Protein AF-A0A0S6W4R6-F1 (afdb_monomer)

Foldseek 3Di:
DPPPVVPPPPLVVVLVVLVVVLVVCVVVVNPCNVVSVVVNVVSVVVVVVVVVVD

Secondary structure (DSSP, 8-state):
-TTSTTSSS-HHHHHHHHHHHHHHHHHHT-TTHHHHHHHHHHHHHHHHHHHHT-

Structure (mmCIF, N/CA/C/O backbone):
data_AF-A0A0S6W4R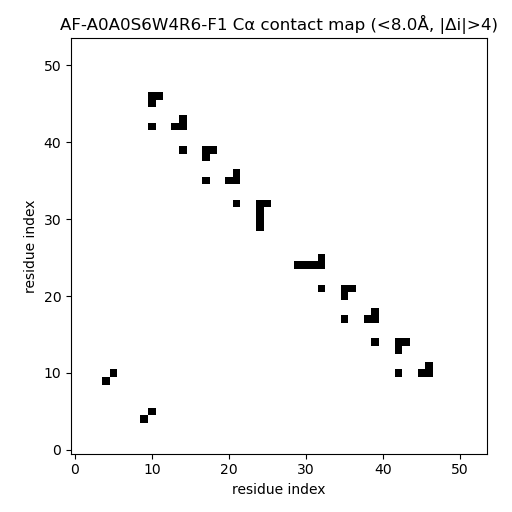6-F1
#
_entry.id   AF-A0A0S6W4R6-F1
#
loop_
_atom_site.group_PDB
_atom_site.id
_atom_site.type_symbol
_atom_site.label_atom_id
_atom_site.label_alt_id
_atom_site.label_comp_id
_atom_site.label_asym_id
_atom_site.label_entity_id
_atom_site.label_seq_id
_atom_site.pdbx_PDB_ins_code
_atom_site.Cartn_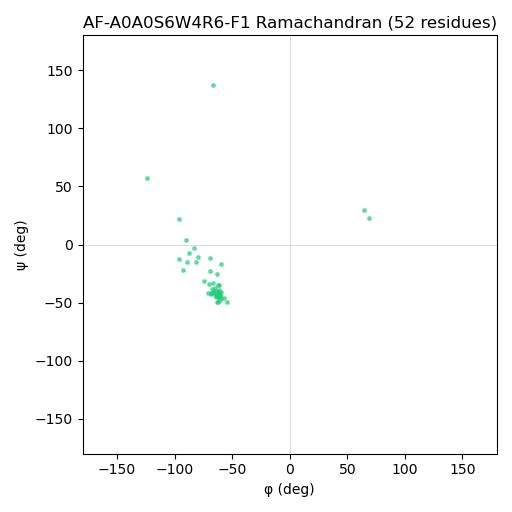x
_atom_site.Cartn_y
_atom_site.Cartn_z
_atom_site.occupancy
_atom_site.B_iso_or_equiv
_atom_site.auth_seq_id
_atom_site.auth_comp_id
_atom_site.auth_asym_id
_atom_site.auth_atom_id
_atom_site.pdbx_PDB_model_num
ATOM 1 N N . MET A 1 1 ? -4.918 16.184 -2.481 1.00 47.38 1 MET A N 1
ATOM 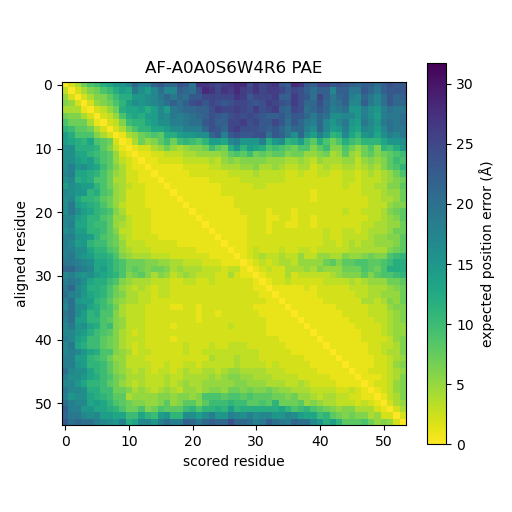2 C CA . MET A 1 1 ? -5.951 15.138 -2.666 1.00 47.38 1 MET A CA 1
ATOM 3 C C . MET A 1 1 ? -5.687 13.840 -1.886 1.00 47.38 1 MET A C 1
ATOM 5 O O . MET A 1 1 ? -6.648 13.169 -1.554 1.00 47.38 1 MET A O 1
ATOM 9 N N . ALA A 1 2 ? -4.448 13.493 -1.501 1.00 50.75 2 ALA A N 1
ATOM 10 C CA . ALA A 1 2 ? -4.162 12.233 -0.786 1.00 50.75 2 ALA A CA 1
ATOM 11 C C . ALA A 1 2 ? -4.473 12.219 0.733 1.00 50.75 2 ALA A C 1
ATOM 13 O O . ALA A 1 2 ? -4.459 11.159 1.347 1.00 50.75 2 ALA A O 1
ATOM 14 N N . LYS A 1 3 ? -4.760 13.370 1.361 1.00 51.12 3 LYS A N 1
ATOM 15 C CA . LYS A 1 3 ? -4.856 13.479 2.832 1.00 51.12 3 LYS A CA 1
ATOM 16 C C . LYS A 1 3 ? -6.254 13.199 3.416 1.00 51.12 3 LYS A C 1
ATOM 18 O O . LYS A 1 3 ? -6.358 12.976 4.613 1.00 51.12 3 LYS A O 1
ATOM 23 N N . ILE A 1 4 ? -7.312 13.187 2.594 1.00 46.53 4 ILE A N 1
ATOM 24 C CA . ILE A 1 4 ? -8.715 13.111 3.068 1.00 46.53 4 ILE A CA 1
ATOM 25 C C . ILE A 1 4 ? -9.255 11.669 3.137 1.00 46.53 4 ILE A C 1
ATOM 27 O O . ILE A 1 4 ? -10.120 11.382 3.956 1.00 46.53 4 ILE A O 1
ATOM 31 N N . ARG A 1 5 ? -8.672 10.708 2.403 1.00 53.44 5 ARG A N 1
ATOM 32 C CA . ARG A 1 5 ? -9.118 9.297 2.451 1.00 53.44 5 ARG A CA 1
ATOM 33 C C . ARG A 1 5 ? -8.818 8.572 3.773 1.00 53.44 5 ARG A C 1
ATOM 35 O O . ARG A 1 5 ? -9.363 7.502 4.006 1.00 53.44 5 ARG A O 1
ATOM 42 N N . GLN A 1 6 ? -7.997 9.160 4.647 1.00 50.81 6 GLN A N 1
ATOM 43 C CA . GLN A 1 6 ? -7.744 8.648 6.002 1.00 50.81 6 GLN A CA 1
ATOM 44 C C . GLN A 1 6 ? -8.968 8.786 6.928 1.00 50.81 6 GLN A C 1
ATOM 46 O O . GLN A 1 6 ? -9.068 8.056 7.907 1.00 50.81 6 GLN A O 1
ATOM 51 N N . GLN A 1 7 ? -9.901 9.704 6.642 1.00 48.75 7 GLN A N 1
ATOM 52 C CA . GLN A 1 7 ? -11.027 10.000 7.541 1.00 48.75 7 GLN A CA 1
ATOM 53 C C . GLN A 1 7 ? -12.328 9.260 7.191 1.00 48.75 7 GLN A C 1
ATOM 55 O O . GLN A 1 7 ? -13.228 9.214 8.021 1.00 48.75 7 GLN A O 1
ATOM 60 N N . GLU A 1 8 ? -12.428 8.630 6.017 1.00 56.00 8 GLU A N 1
ATOM 61 C CA . GLU A 1 8 ? -13.671 7.989 5.543 1.00 56.00 8 GLU A CA 1
ATOM 62 C C . GLU A 1 8 ? -13.755 6.474 5.818 1.00 56.00 8 GLU A C 1
ATOM 64 O O . GLU A 1 8 ? -14.521 5.758 5.181 1.00 56.00 8 GLU A O 1
ATOM 69 N N . GLY A 1 9 ? -12.997 5.953 6.788 1.00 55.78 9 GLY A N 1
ATOM 70 C CA . GLY A 1 9 ? -13.284 4.626 7.354 1.00 55.78 9 GLY A CA 1
ATOM 71 C C . GLY A 1 9 ? -13.052 3.427 6.425 1.00 55.78 9 GLY A C 1
ATOM 72 O O . GLY A 1 9 ? -13.618 2.363 6.661 1.00 55.78 9 GLY A O 1
ATOM 73 N N . ARG A 1 10 ? -12.206 3.545 5.391 1.00 66.88 10 ARG A N 1
ATOM 74 C CA . ARG A 1 10 ? -11.827 2.397 4.538 1.00 66.88 10 ARG A CA 1
ATOM 75 C C . ARG A 1 10 ? -10.312 2.174 4.479 1.00 66.88 10 ARG A C 1
ATOM 77 O O . ARG A 1 10 ? -9.734 2.166 3.392 1.00 66.88 10 ARG A O 1
ATOM 84 N N . PRO A 1 11 ? -9.641 1.967 5.628 1.00 66.31 11 PRO A N 1
ATOM 85 C CA . PRO A 1 11 ? -8.214 1.658 5.629 1.00 66.31 11 PRO A CA 1
ATOM 86 C C . PRO A 1 11 ? -7.910 0.325 4.917 1.00 66.31 11 PRO A C 1
ATOM 88 O O . PRO A 1 11 ? -6.833 0.175 4.350 1.00 66.31 1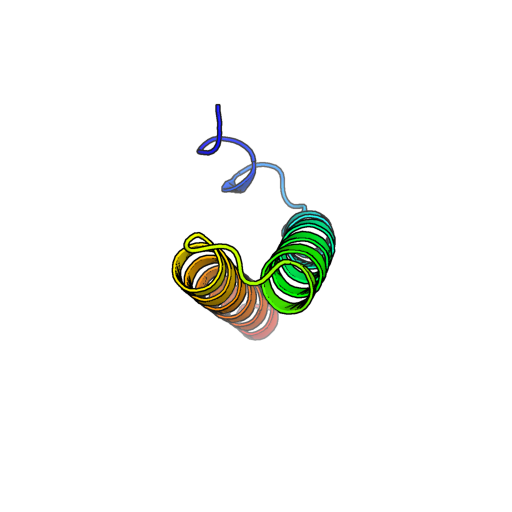1 PRO A O 1
ATOM 91 N N . ALA A 1 12 ? -8.874 -0.604 4.857 1.00 71.50 12 ALA A N 1
ATOM 92 C CA . ALA A 1 12 ? -8.753 -1.859 4.110 1.00 71.50 12 ALA A CA 1
ATOM 93 C C . ALA A 1 12 ? -8.623 -1.647 2.590 1.00 71.50 12 ALA A C 1
ATOM 95 O O . ALA A 1 12 ? -7.755 -2.244 1.963 1.00 71.50 12 ALA A O 1
ATOM 96 N N . ASP A 1 13 ? -9.417 -0.748 2.004 1.00 80.62 13 ASP A N 1
ATOM 97 C CA . ASP A 1 13 ? -9.291 -0.396 0.585 1.00 80.62 13 ASP A CA 1
ATOM 98 C C . ASP A 1 13 ? -7.930 0.250 0.297 1.00 80.62 13 ASP A C 1
ATOM 100 O O . ASP A 1 13 ? -7.273 -0.075 -0.689 1.00 80.62 13 ASP A O 1
ATOM 104 N N . ALA A 1 14 ? -7.485 1.158 1.175 1.00 81.81 14 ALA A N 1
ATOM 105 C CA . AL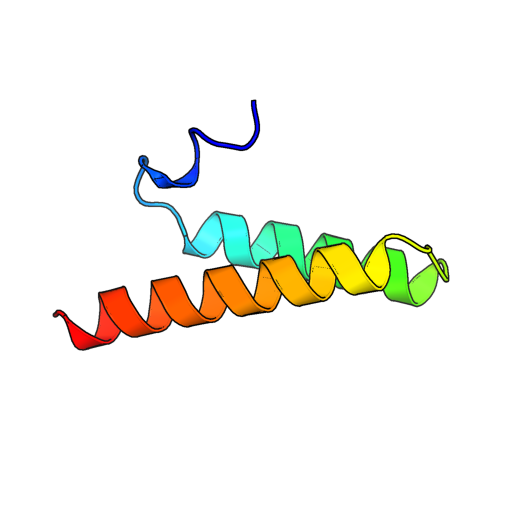A A 1 14 ? -6.184 1.810 1.046 1.00 81.81 14 ALA A CA 1
ATOM 106 C C . ALA A 1 14 ? -5.025 0.800 1.105 1.00 81.81 14 ALA A C 1
ATOM 108 O O . ALA A 1 14 ? -4.034 0.969 0.391 1.00 81.81 14 ALA A O 1
ATOM 109 N N . LEU A 1 15 ? -5.169 -0.257 1.912 1.00 87.12 15 LEU A N 1
ATOM 110 C CA . LEU A 1 15 ? -4.204 -1.347 2.003 1.00 87.12 15 LEU A CA 1
ATOM 111 C C . LEU A 1 15 ? -4.088 -2.118 0.682 1.00 87.12 15 LEU A C 1
ATOM 113 O O . LEU A 1 15 ? -2.976 -2.363 0.225 1.00 87.12 15 LEU A O 1
ATOM 117 N N . THR A 1 16 ? -5.206 -2.455 0.037 1.00 88.00 16 THR A N 1
ATOM 118 C CA . THR A 1 16 ? -5.180 -3.159 -1.254 1.00 88.00 16 THR A CA 1
ATOM 119 C C . THR A 1 16 ? -4.489 -2.324 -2.332 1.00 88.00 16 THR A C 1
ATOM 121 O O . THR A 1 16 ? -3.539 -2.796 -2.953 1.00 88.00 16 THR A O 1
ATOM 124 N N . TYR A 1 17 ? -4.870 -1.050 -2.485 1.00 89.62 17 TYR A N 1
ATOM 125 C CA . TYR A 1 17 ? -4.270 -0.184 -3.506 1.00 89.62 17 TYR A CA 1
ATOM 126 C C . TYR A 1 17 ? -2.761 0.013 -3.317 1.00 89.62 17 TYR A C 1
ATOM 128 O O . TYR A 1 17 ? -2.012 0.044 -4.295 1.00 89.62 17 TYR A O 1
ATOM 136 N N . ILE A 1 18 ? -2.291 0.161 -2.072 1.00 91.88 18 ILE A N 1
ATOM 137 C CA . ILE A 1 18 ? -0.860 0.368 -1.829 1.00 91.88 18 ILE A CA 1
ATOM 138 C C . ILE A 1 18 ? -0.055 -0.927 -2.017 1.00 91.88 18 ILE A C 1
ATOM 140 O O . ILE A 1 18 ? 1.082 -0.863 -2.476 1.00 91.88 18 ILE A O 1
ATOM 144 N N . GLN A 1 19 ? -0.636 -2.098 -1.733 1.00 93.69 19 GLN A N 1
ATOM 145 C CA . GLN A 1 19 ? -0.008 -3.394 -2.020 1.00 93.69 19 GLN A CA 1
ATOM 146 C C . GLN A 1 19 ? 0.180 -3.606 -3.526 1.00 93.69 19 GLN A C 1
ATOM 148 O O . GLN A 1 19 ? 1.262 -4.011 -3.953 1.00 93.69 19 GLN A O 1
ATOM 153 N N . GLU A 1 20 ? -0.831 -3.272 -4.333 1.00 94.69 20 GLU A N 1
ATOM 154 C CA . GLU A 1 20 ? -0.727 -3.317 -5.795 1.00 94.69 20 GLU A CA 1
ATOM 155 C C . GLU A 1 20 ? 0.339 -2.342 -6.313 1.00 94.69 20 GLU A C 1
ATOM 157 O O . GLU A 1 20 ? 1.179 -2.715 -7.132 1.00 94.69 20 GLU A O 1
ATOM 162 N N . ALA A 1 21 ? 0.378 -1.114 -5.785 1.00 92.62 21 ALA A N 1
ATOM 163 C CA . ALA A 1 21 ? 1.396 -0.132 -6.153 1.00 92.62 21 ALA A CA 1
ATOM 164 C C . ALA A 1 21 ? 2.821 -0.612 -5.821 1.00 92.62 21 ALA A C 1
ATOM 166 O O . ALA A 1 21 ? 3.723 -0.473 -6.646 1.00 92.62 21 ALA A O 1
ATOM 167 N N . VAL A 1 22 ? 3.029 -1.216 -4.644 1.00 95.69 22 VAL A N 1
ATOM 168 C CA . VAL A 1 22 ? 4.318 -1.817 -4.260 1.00 95.69 22 VAL A CA 1
ATOM 169 C C . VAL A 1 22 ? 4.701 -2.945 -5.218 1.00 95.69 22 VAL A C 1
ATOM 171 O O . VAL A 1 22 ? 5.851 -2.997 -5.653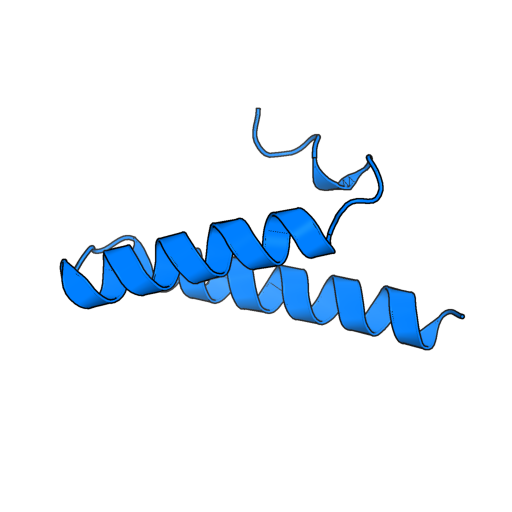 1.00 95.69 22 VAL A O 1
ATOM 174 N N . ALA A 1 23 ? 3.760 -3.819 -5.589 1.00 95.25 23 ALA A N 1
ATOM 175 C CA . ALA A 1 23 ? 4.019 -4.906 -6.531 1.00 95.25 23 ALA A CA 1
ATOM 176 C C . ALA A 1 23 ? 4.468 -4.371 -7.901 1.00 95.25 23 ALA A C 1
ATOM 178 O O . ALA A 1 23 ? 5.510 -4.786 -8.411 1.00 95.25 23 ALA A O 1
ATOM 179 N N . ILE A 1 24 ? 3.754 -3.378 -8.440 1.00 95.25 24 ILE A N 1
ATOM 180 C CA . ILE A 1 24 ? 4.096 -2.729 -9.713 1.00 95.25 24 ILE A CA 1
ATOM 181 C C . ILE A 1 24 ? 5.465 -2.045 -9.625 1.00 95.25 24 ILE A C 1
ATOM 183 O O . ILE A 1 24 ? 6.296 -2.193 -10.520 1.00 95.25 24 ILE A O 1
ATOM 187 N N . PHE A 1 25 ? 5.747 -1.305 -8.551 1.00 95.00 25 PHE A N 1
ATOM 188 C CA . PHE A 1 25 ? 7.035 -0.624 -8.387 1.00 95.00 25 PHE A CA 1
ATOM 189 C C . PHE A 1 25 ? 8.203 -1.588 -8.216 1.00 95.00 25 PHE A C 1
ATOM 191 O O . PHE A 1 25 ? 9.296 -1.300 -8.703 1.00 95.00 25 PHE A O 1
ATOM 198 N N . ARG A 1 26 ? 7.974 -2.737 -7.580 1.00 93.81 26 ARG A N 1
ATOM 199 C CA . ARG A 1 26 ? 8.971 -3.797 -7.452 1.00 93.81 26 ARG A CA 1
ATOM 200 C C . ARG A 1 26 ? 9.270 -4.455 -8.793 1.00 93.81 26 ARG A C 1
ATOM 202 O O . ARG A 1 26 ? 10.436 -4.675 -9.098 1.00 93.81 26 ARG A O 1
ATOM 209 N N . GLU A 1 27 ? 8.241 -4.729 -9.589 1.00 95.69 27 GLU A N 1
ATOM 210 C CA . GLU A 1 27 ? 8.388 -5.329 -10.919 1.00 95.69 27 GLU A CA 1
ATOM 211 C C . GLU A 1 27 ? 9.068 -4.372 -11.909 1.00 95.69 27 GLU A C 1
ATOM 213 O O . GLU A 1 27 ? 9.920 -4.776 -12.695 1.00 95.69 27 GLU A O 1
ATOM 218 N N . THR A 1 28 ? 8.743 -3.082 -11.829 1.00 94.00 28 THR A N 1
ATOM 219 C CA . THR A 1 28 ? 9.272 -2.050 -12.737 1.00 94.00 28 THR A CA 1
ATOM 220 C C . THR A 1 28 ? 10.604 -1.442 -12.288 1.00 94.00 28 THR A C 1
ATOM 222 O O . THR A 1 28 ? 11.187 -0.649 -13.025 1.00 94.00 28 THR A O 1
ATOM 225 N N . GLY A 1 29 ? 11.094 -1.773 -11.087 1.00 92.50 29 GLY A N 1
ATOM 226 C CA . GLY A 1 29 ? 12.299 -1.162 -10.513 1.00 92.50 29 GLY A CA 1
ATOM 227 C C . GLY A 1 29 ? 12.141 0.337 -10.229 1.00 92.50 29 GLY A C 1
ATOM 228 O O . GLY A 1 29 ? 13.102 1.103 -10.319 1.00 92.50 29 GLY A O 1
ATOM 229 N N . SER A 1 30 ? 10.922 0.783 -9.923 1.00 94.25 30 SER A N 1
ATOM 230 C CA . SER A 1 30 ? 10.616 2.196 -9.705 1.00 94.25 30 SER A CA 1
ATOM 231 C C . SER A 1 30 ? 11.301 2.737 -8.449 1.00 94.25 30 SER A C 1
ATOM 233 O O . SER A 1 30 ? 11.226 2.155 -7.367 1.00 94.25 30 SER A O 1
ATOM 235 N N . ARG A 1 31 ? 11.865 3.946 -8.553 1.00 90.81 31 ARG A N 1
ATOM 236 C CA . ARG A 1 31 ? 12.411 4.702 -7.408 1.00 90.81 31 ARG A CA 1
ATOM 237 C C . ARG A 1 31 ? 11.372 5.020 -6.324 1.00 90.81 31 ARG A C 1
ATOM 239 O O . ARG A 1 31 ? 11.741 5.376 -5.211 1.00 90.81 31 ARG A O 1
ATOM 246 N N . HIS A 1 32 ? 10.086 4.912 -6.659 1.00 90.81 32 HIS A N 1
ATOM 247 C CA . HIS A 1 32 ? 8.974 5.137 -5.736 1.00 90.81 32 HIS A CA 1
ATOM 248 C C . HIS A 1 32 ? 8.647 3.906 -4.879 1.00 90.81 32 HIS A C 1
ATOM 250 O O . HIS A 1 32 ? 7.797 4.000 -3.997 1.00 90.81 32 HIS A O 1
ATOM 256 N N . LEU A 1 33 ? 9.336 2.774 -5.080 1.00 92.88 33 LEU A N 1
ATOM 257 C CA . LEU A 1 33 ? 9.145 1.566 -4.275 1.00 92.88 33 LEU A CA 1
ATOM 258 C C . LEU A 1 33 ? 9.305 1.848 -2.774 1.00 92.88 33 LEU A C 1
ATOM 260 O O . LEU A 1 33 ? 8.411 1.527 -2.000 1.00 92.88 33 LEU A O 1
ATOM 264 N N . ALA A 1 34 ? 10.383 2.530 -2.375 1.00 92.25 34 ALA A N 1
ATOM 265 C CA . ALA A 1 34 ? 10.651 2.830 -0.966 1.00 92.25 34 ALA A CA 1
ATOM 266 C C . ALA A 1 34 ? 9.561 3.711 -0.322 1.00 92.25 34 ALA A C 1
ATOM 268 O O . ALA A 1 34 ? 9.226 3.562 0.854 1.00 92.25 34 ALA A O 1
ATOM 269 N N . GLU A 1 35 ? 8.983 4.632 -1.095 1.00 91.19 35 GLU A N 1
ATOM 270 C CA . GLU A 1 35 ? 7.886 5.493 -0.647 1.00 91.19 35 GLU A CA 1
ATOM 271 C C . GLU A 1 35 ? 6.580 4.699 -0.488 1.00 91.19 35 GLU A C 1
ATOM 273 O O . GLU A 1 35 ? 5.863 4.857 0.508 1.00 91.19 35 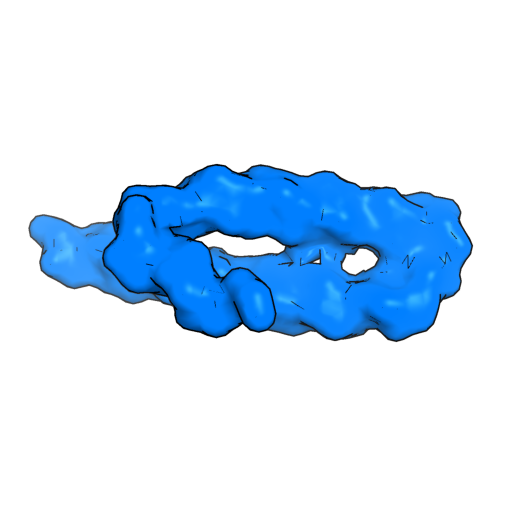GLU A O 1
ATOM 278 N N . ALA A 1 36 ? 6.292 3.801 -1.432 1.00 91.88 36 ALA A N 1
ATOM 279 C CA . ALA A 1 36 ? 5.122 2.934 -1.382 1.00 91.88 36 ALA A CA 1
ATOM 280 C C . ALA A 1 36 ? 5.207 1.924 -0.228 1.00 91.88 36 ALA A C 1
ATOM 282 O O . ALA A 1 36 ? 4.233 1.757 0.504 1.00 91.88 36 ALA A O 1
ATOM 283 N N . GLU A 1 37 ? 6.377 1.326 0.008 1.00 93.31 37 GLU A N 1
ATOM 284 C CA . GLU A 1 37 ? 6.619 0.418 1.136 1.00 93.31 37 GLU A CA 1
ATOM 285 C C . GLU A 1 37 ? 6.434 1.124 2.482 1.00 93.31 37 GLU A C 1
ATOM 287 O O . GLU A 1 37 ? 5.761 0.605 3.375 1.00 93.31 37 GLU A O 1
ATOM 292 N N . ARG A 1 38 ? 6.958 2.349 2.622 1.00 93.81 38 ARG A N 1
ATOM 293 C CA . ARG A 1 38 ? 6.754 3.161 3.829 1.00 93.81 38 ARG A CA 1
ATOM 294 C C . ARG A 1 38 ? 5.274 3.467 4.061 1.00 93.81 38 ARG A C 1
ATOM 296 O O . ARG A 1 38 ? 4.797 3.422 5.193 1.00 93.81 38 ARG A O 1
ATOM 303 N N . THR A 1 39 ? 4.542 3.768 2.994 1.00 89.88 39 THR A N 1
ATOM 304 C CA . THR A 1 39 ? 3.104 4.057 3.064 1.00 89.88 39 THR A CA 1
ATOM 305 C C . THR A 1 39 ? 2.300 2.811 3.440 1.00 89.88 39 THR A C 1
ATOM 307 O O . THR A 1 39 ? 1.427 2.893 4.304 1.00 89.88 39 THR A O 1
ATOM 310 N N . LEU A 1 40 ? 2.647 1.649 2.878 1.00 92.44 40 LEU A N 1
ATOM 311 C CA . LEU A 1 40 ? 2.084 0.351 3.253 1.00 92.44 40 LEU A CA 1
ATOM 312 C C . LEU A 1 40 ? 2.295 0.059 4.745 1.00 92.44 40 LEU A C 1
ATOM 314 O O . LEU A 1 40 ? 1.346 -0.308 5.437 1.00 92.44 40 LEU A O 1
ATOM 318 N N . GLN A 1 41 ? 3.506 0.285 5.264 1.00 92.25 41 GLN A N 1
ATOM 319 C CA . GLN A 1 41 ? 3.796 0.106 6.689 1.00 92.25 41 GLN A CA 1
ATOM 320 C C . GLN A 1 41 ? 2.924 0.999 7.579 1.00 92.25 41 GLN A C 1
ATOM 322 O O . GLN A 1 41 ? 2.348 0.508 8.548 1.00 92.25 41 GLN A O 1
ATOM 327 N N . MET A 1 42 ? 2.781 2.286 7.247 1.00 90.44 42 MET A N 1
ATOM 328 C CA . MET A 1 42 ? 1.935 3.201 8.025 1.00 90.44 42 MET A CA 1
ATOM 329 C C . MET A 1 42 ? 0.471 2.746 8.058 1.00 90.44 42 MET A C 1
ATOM 331 O O . MET A 1 42 ? -0.131 2.722 9.128 1.00 90.44 42 MET A O 1
ATOM 335 N N . ILE A 1 43 ? -0.086 2.334 6.913 1.00 88.12 43 ILE A N 1
ATOM 336 C CA . ILE A 1 43 ? -1.471 1.845 6.832 1.00 88.12 43 ILE A CA 1
ATOM 337 C C . ILE A 1 43 ? -1.652 0.586 7.691 1.00 88.12 43 ILE A C 1
ATOM 339 O O . ILE A 1 43 ? -2.641 0.473 8.416 1.00 88.12 43 ILE A O 1
ATOM 343 N N . GLN A 1 44 ? -0.686 -0.336 7.666 1.00 88.69 44 GLN A N 1
ATOM 344 C CA . GLN A 1 44 ? -0.745 -1.559 8.464 1.00 88.69 44 GLN A CA 1
ATOM 345 C C . GLN A 1 44 ? -0.728 -1.274 9.973 1.00 88.69 44 GLN A C 1
ATOM 347 O O . GLN A 1 44 ? -1.471 -1.916 10.718 1.00 88.69 44 GLN A O 1
ATOM 352 N N . VAL A 1 45 ? 0.075 -0.302 10.424 1.00 89.38 45 VAL A N 1
ATOM 353 C CA . VAL A 1 45 ? 0.080 0.140 11.829 1.00 89.38 45 VAL A CA 1
ATOM 354 C C . VAL A 1 45 ? -1.275 0.729 12.207 1.00 89.38 45 VAL A C 1
ATOM 356 O O . VAL A 1 45 ? -1.865 0.279 13.184 1.00 89.38 45 VAL A O 1
ATOM 359 N N . THR A 1 46 ? -1.821 1.646 11.404 1.00 85.94 46 THR A N 1
ATOM 360 C CA . THR A 1 46 ? -3.125 2.270 11.683 1.00 85.94 46 THR A CA 1
ATOM 361 C C . THR A 1 46 ? -4.259 1.243 11.753 1.00 85.94 46 THR A C 1
ATOM 363 O O . THR A 1 46 ? -5.109 1.321 12.636 1.00 85.94 46 THR A O 1
ATOM 366 N N . ILE A 1 47 ? -4.269 0.241 10.869 1.00 84.44 47 ILE A N 1
ATOM 367 C CA . ILE A 1 47 ? -5.256 -0.849 10.924 1.00 84.44 47 ILE A CA 1
ATOM 368 C C . ILE A 1 47 ? -5.102 -1.661 12.210 1.00 84.44 47 ILE A C 1
ATOM 370 O O . ILE A 1 47 ? -6.099 -2.002 12.844 1.00 84.44 47 ILE A O 1
ATOM 374 N N . ASN A 1 48 ? -3.871 -1.981 12.608 1.00 82.75 48 ASN A N 1
ATOM 375 C CA . ASN A 1 48 ? -3.623 -2.742 13.830 1.00 82.75 48 ASN A CA 1
ATOM 376 C C . ASN A 1 48 ? -4.042 -1.953 15.080 1.00 82.75 48 ASN A C 1
ATOM 378 O O . ASN A 1 48 ? -4.649 -2.525 15.978 1.00 82.75 48 ASN A O 1
ATOM 382 N N . GLU A 1 49 ? -3.789 -0.644 15.119 1.00 81.56 49 GLU A N 1
ATOM 383 C CA . GLU A 1 49 ? -4.250 0.242 16.194 1.00 81.56 49 GLU A CA 1
ATOM 384 C C . GLU A 1 49 ? -5.780 0.277 16.286 1.00 81.56 49 GLU A C 1
ATOM 386 O O . GLU A 1 49 ? -6.329 0.137 17.375 1.00 81.56 49 GLU A O 1
ATOM 391 N N . GLN A 1 50 ? -6.481 0.376 15.152 1.00 75.69 50 GLN A N 1
ATOM 392 C CA . GLN A 1 50 ? -7.948 0.341 15.126 1.00 75.69 50 GLN A CA 1
ATOM 393 C C . GLN A 1 50 ? -8.516 -1.010 15.580 1.00 75.69 50 GLN A C 1
ATOM 395 O O . GLN A 1 50 ? -9.524 -1.050 16.282 1.00 75.69 50 GLN A O 1
ATOM 400 N N . ARG A 1 51 ? -7.856 -2.116 15.217 1.00 71.56 51 ARG A N 1
ATOM 401 C CA . ARG A 1 51 ? -8.252 -3.471 15.633 1.00 71.56 51 ARG A CA 1
ATOM 402 C C . ARG A 1 51 ? -8.021 -3.728 17.120 1.00 71.56 51 ARG A C 1
ATOM 404 O O . ARG A 1 51 ? -8.797 -4.461 17.713 1.00 71.56 51 ARG A O 1
ATOM 411 N N . ASN A 1 52 ? -6.973 -3.146 17.699 1.00 68.44 52 ASN A N 1
ATOM 412 C CA . ASN A 1 52 ? -6.647 -3.292 19.121 1.00 68.44 52 ASN A CA 1
ATOM 413 C C . ASN A 1 52 ? -7.466 -2.354 20.025 1.00 68.44 52 ASN A C 1
ATOM 415 O O . ASN A 1 52 ? -7.480 -2.540 21.237 1.00 68.44 52 ASN A O 1
ATOM 419 N N . ALA A 1 53 ? -8.108 -1.335 19.449 1.00 61.81 53 ALA A N 1
ATOM 420 C CA . ALA A 1 53 ? -8.989 -0.402 20.150 1.00 61.81 53 ALA A CA 1
ATOM 421 C C . ALA A 1 53 ? -10.466 -0.855 20.187 1.00 61.81 53 ALA A C 1
ATOM 423 O O . ALA A 1 53 ? -11.311 -0.097 20.663 1.00 61.81 53 ALA A O 1
ATOM 424 N N . SER A 1 54 ? -10.772 -2.051 19.662 1.00 55.75 54 SER A N 1
ATOM 425 C CA . SER A 1 54 ? -12.101 -2.692 19.661 1.00 55.75 54 SER A CA 1
ATOM 426 C C . SER A 1 54 ? -12.166 -3.812 20.694 1.00 55.75 54 SER A C 1
ATOM 428 O O 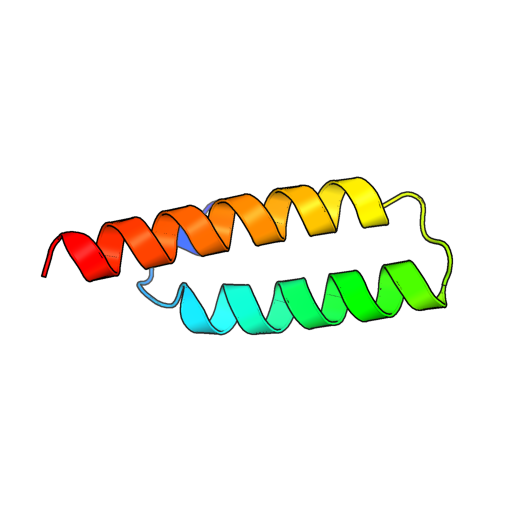. SER A 1 54 ? -13.244 -3.972 21.304 1.00 55.75 54 SER A O 1
#

Sequence (54 aa):
MAKIRQQEGRPADALTYIQEAVAIFRETGSRHLAEAERTLQMIQVTINEQRNAS

Organism: NCBI:txid1499966

Solvent-accessible surface area (backbone atoms only — not comparable to full-atom values): 3205 Å² total; per-residue (Å²): 129,85,79,61,66,78,76,70,79,45,68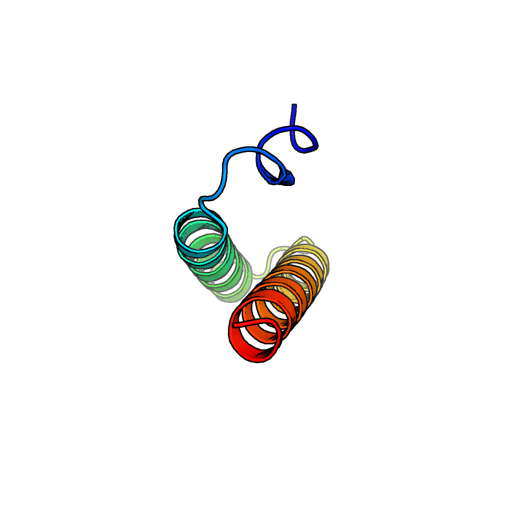,68,59,56,48,53,57,35,51,53,50,30,51,53,20,61,76,68,68,40,87,58,27,68,59,34,50,54,50,43,52,53,51,54,50,53,52,50,52,57,63,74,72,107

Nearest PDB structures (foldseek):
  6zbf-assembly1_D  TM=9.000E-01  e=9.272E+00  Plasmodium falciparum

Radius of gyration: 12.09 Å; Cα contacts (8 Å, |Δi|>4): 23; chains: 1; bounding box: 26×20×33 Å

Mean predicted aligned error: 7.37 Å

pLDDT: mean 80.61, std 16.08, range [46.53, 95.69]